Protein AF-A0A0C2EZN5-F1 (afdb_monomer)

Nearest PDB structures (foldseek):
  2e45-assembly1_A  TM=4.827E-01  e=3.409E+00  Homo sapiens
  6jx3-assembly1_B  TM=3.796E-01  e=2.024E+00  Thermobifida fusca
  4kh5-assembly1_B-2  TM=3.947E-01  e=2.992E+00  Toxoplasma gondii

Mean predicted aligned error: 8.69 Å

pLDDT: mean 83.71, std 19.81, range [37.84, 98.38]

Organism: NCBI:txid226910

InterPro domains:
  IPR025427 Protein of unknown function DUF4160 [PF13711] (11-66)

Radius of gyration: 15.5 Å; Cα contacts (8 Å, |Δi|>4): 72; chains: 1; bounding box: 37×45×31 Å

Sequence (72 aa):
MSETGKSKSTHDDHVPPHFHVQTPDGESLVLIEGLGVLGRGANPKSLKAALLWARANIAELWRVWNEQNRRT

Secondary structure (DSSP, 8-state):
----------S---PPSEEEEEETTEEEEEETTTT-EESS-S-HHHHHHHHHHHHHSHHHHHHHHHHHT---

Solvent-accessible surface area (backbone atoms only — not comparable to full-atom values): 4571 Å² total; per-residue (Å²): 136,88,80,82,84,68,87,81,82,62,102,64,86,68,76,70,65,58,48,78,43,79,43,100,74,27,54,21,40,27,29,64,70,91,61,46,70,54,74,84,24,33,50,70,67,60,47,52,52,52,54,56,52,43,70,79,38,51,70,57,54,52,52,53,51,53,60,72,67,54,85,126

Structure (mmCIF, N/CA/C/O backbone):
data_AF-A0A0C2EZN5-F1
#
_entry.id   AF-A0A0C2EZN5-F1
#
loop_
_atom_site.group_PDB
_atom_site.id
_atom_site.type_symbol
_atom_site.label_atom_id
_atom_site.label_alt_id
_atom_site.label_comp_id
_atom_site.label_asym_id
_atom_site.label_entity_id
_atom_site.label_seq_id
_atom_site.pdbx_PDB_ins_code
_atom_site.Cartn_x
_atom_site.Cartn_y
_atom_s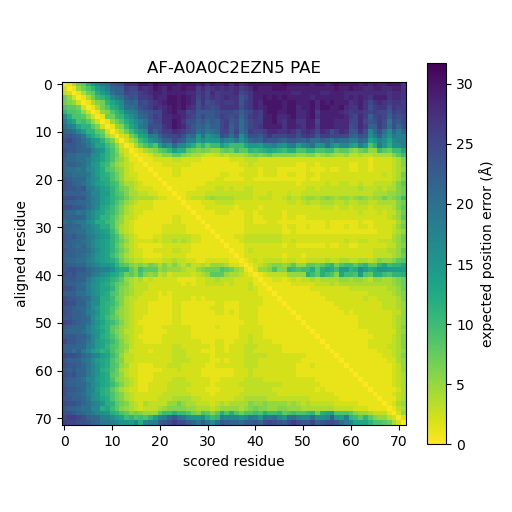ite.C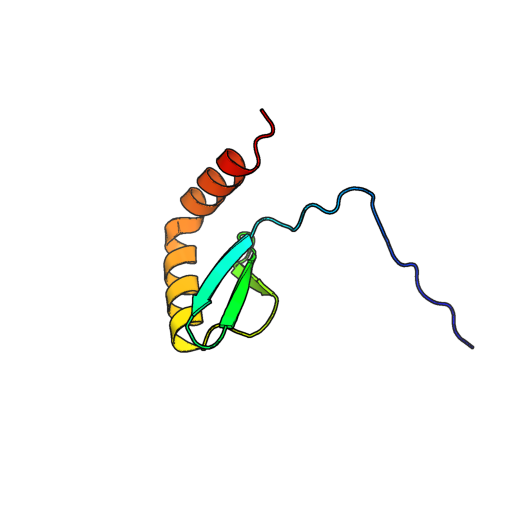artn_z
_atom_site.occupancy
_atom_site.B_iso_or_equiv
_atom_site.auth_seq_id
_atom_site.auth_comp_id
_atom_site.auth_asym_id
_atom_site.auth_atom_id
_atom_site.pdbx_PDB_model_num
ATOM 1 N N . MET A 1 1 ? -5.904 -36.075 19.863 1.00 37.84 1 MET A N 1
ATOM 2 C CA . MET A 1 1 ? -4.549 -35.782 20.370 1.00 37.84 1 MET A CA 1
ATOM 3 C C . MET A 1 1 ? -3.789 -35.122 19.243 1.00 37.84 1 MET A C 1
ATOM 5 O O . MET A 1 1 ? -3.915 -35.549 18.105 1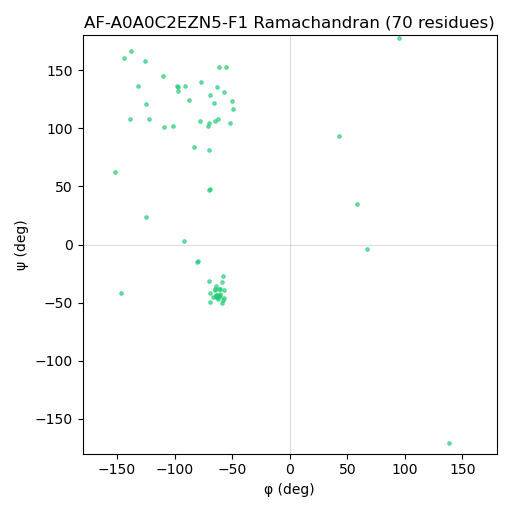.00 37.84 1 MET A O 1
ATOM 9 N N . SER A 1 2 ? -3.175 -33.999 19.571 1.00 42.53 2 SER A N 1
ATOM 10 C CA . SER A 1 2 ? -2.644 -32.987 18.671 1.00 42.53 2 SER A CA 1
ATOM 11 C C . SER A 1 2 ? -1.318 -33.428 18.060 1.00 42.53 2 SER A C 1
ATOM 13 O O . SER A 1 2 ? -0.463 -33.911 18.793 1.00 42.53 2 SER A O 1
ATOM 15 N N . GLU A 1 3 ? -1.102 -33.152 16.777 1.00 40.94 3 GLU A N 1
ATOM 16 C CA . GLU A 1 3 ? 0.246 -32.886 16.276 1.00 40.94 3 GLU A CA 1
ATOM 17 C C . GLU A 1 3 ? 0.261 -31.508 15.623 1.00 40.94 3 GLU A C 1
ATOM 19 O O . GLU A 1 3 ? -0.350 -31.230 14.592 1.00 40.94 3 GLU A O 1
ATOM 24 N N . THR A 1 4 ? 0.917 -30.614 16.345 1.00 50.31 4 THR A N 1
ATOM 25 C CA . THR A 1 4 ? 1.183 -29.219 16.053 1.00 50.31 4 THR A CA 1
ATOM 26 C C . THR A 1 4 ? 2.081 -29.149 14.819 1.00 50.31 4 THR A C 1
ATOM 28 O O . THR A 1 4 ? 3.272 -29.456 14.875 1.00 50.31 4 THR A O 1
ATOM 31 N N . GLY A 1 5 ? 1.510 -28.749 13.684 1.00 44.09 5 GLY A N 1
ATOM 32 C CA . GLY A 1 5 ? 2.240 -28.513 12.443 1.00 44.09 5 GLY A CA 1
ATOM 33 C C . GLY A 1 5 ? 3.117 -27.265 12.527 1.00 44.09 5 GLY A C 1
ATOM 34 O O . GLY A 1 5 ? 2.726 -26.202 12.069 1.00 44.09 5 GLY A O 1
ATOM 35 N N . LYS A 1 6 ? 4.296 -27.429 13.133 1.00 44.72 6 LYS A N 1
ATOM 36 C CA . LYS A 1 6 ? 5.576 -26.788 12.800 1.00 44.72 6 LYS A CA 1
ATOM 37 C C . LYS A 1 6 ? 5.518 -25.288 12.462 1.00 44.72 6 LYS A C 1
ATOM 39 O O . LYS A 1 6 ? 5.398 -24.883 11.309 1.00 44.72 6 LYS A O 1
ATOM 44 N N . SER A 1 7 ? 5.742 -24.469 13.486 1.00 48.91 7 SER A N 1
ATOM 45 C CA . SER A 1 7 ? 6.223 -23.093 13.369 1.00 48.91 7 SER A CA 1
ATOM 46 C C . SER A 1 7 ? 7.486 -23.051 12.499 1.00 48.91 7 SER A C 1
ATOM 48 O O . SER A 1 7 ? 8.574 -23.447 12.919 1.00 48.91 7 SER A O 1
ATOM 50 N N . LYS A 1 8 ? 7.345 -22.581 11.256 1.00 47.53 8 LYS A N 1
ATOM 51 C CA . LYS A 1 8 ? 8.476 -22.274 10.380 1.00 47.53 8 LYS A CA 1
ATOM 52 C C . LYS A 1 8 ? 8.981 -20.873 10.721 1.00 47.53 8 LYS A C 1
ATOM 54 O O . LYS A 1 8 ? 8.590 -19.900 10.096 1.00 47.53 8 LYS A O 1
ATOM 59 N N . SER A 1 9 ? 9.833 -20.793 11.740 1.00 48.03 9 SER A N 1
ATOM 60 C CA . SER A 1 9 ? 10.775 -19.684 11.878 1.00 48.03 9 SER A CA 1
ATOM 61 C C . SER A 1 9 ? 11.926 -19.964 10.915 1.00 48.03 9 SER A C 1
ATOM 63 O O . SER A 1 9 ? 12.703 -20.898 11.113 1.00 48.03 9 SER A O 1
ATOM 65 N N . THR A 1 10 ? 11.980 -19.223 9.812 1.00 41.84 10 THR A N 1
ATOM 66 C CA . THR A 1 10 ? 13.215 -19.059 9.045 1.00 41.84 10 THR A CA 1
ATOM 67 C C . THR A 1 10 ? 13.844 -17.756 9.492 1.00 41.84 10 THR A C 1
ATOM 69 O O . THR A 1 10 ? 13.149 -16.766 9.671 1.00 41.84 10 THR A O 1
ATOM 72 N N . HIS A 1 11 ? 15.150 -17.796 9.708 1.00 41.22 11 HIS A N 1
ATOM 73 C CA . HIS A 1 11 ? 16.022 -16.759 10.250 1.00 41.22 11 H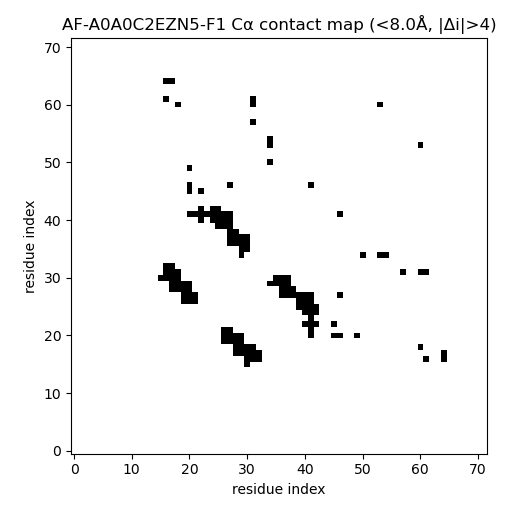IS A CA 1
ATOM 74 C C . HIS A 1 11 ? 16.216 -15.573 9.279 1.00 41.22 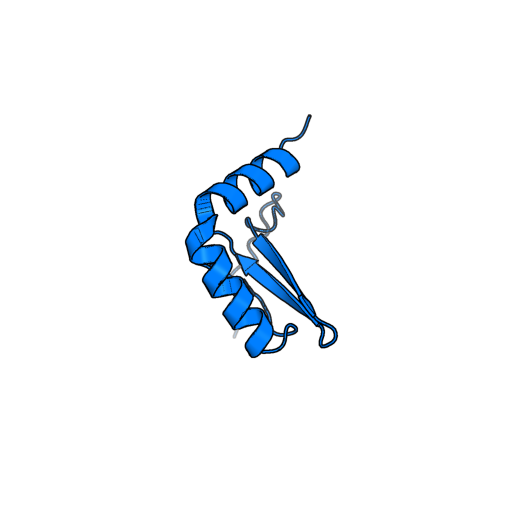11 HIS A C 1
ATOM 76 O O . HIS A 1 11 ? 17.332 -15.151 8.996 1.00 41.22 11 HIS A O 1
ATOM 82 N N . ASP A 1 12 ? 15.104 -15.097 8.732 1.00 49.66 12 ASP A N 1
ATOM 83 C CA . ASP A 1 12 ? 14.977 -14.098 7.686 1.00 49.66 12 ASP A CA 1
ATOM 84 C C . ASP A 1 12 ? 13.622 -13.398 7.891 1.00 49.66 12 ASP A C 1
ATOM 86 O O . ASP A 1 12 ? 12.694 -13.543 7.097 1.00 49.66 12 ASP A O 1
ATOM 90 N N . ASP A 1 13 ? 13.460 -12.721 9.038 1.00 50.91 13 ASP A N 1
ATOM 91 C CA . ASP A 1 13 ? 12.282 -11.900 9.380 1.00 50.91 13 ASP A CA 1
ATOM 92 C C . ASP A 1 13 ? 12.235 -10.631 8.504 1.00 50.91 13 ASP A C 1
ATOM 94 O O . ASP A 1 13 ? 12.076 -9.498 8.965 1.00 50.91 13 ASP A O 1
ATOM 98 N N . HIS A 1 14 ? 12.409 -10.797 7.197 1.00 63.91 14 HIS A N 1
ATOM 99 C CA . HIS A 1 14 ? 12.060 -9.773 6.243 1.00 63.91 14 HIS A CA 1
ATOM 100 C C . HIS A 1 14 ? 10.544 -9.705 6.190 1.00 63.91 14 HIS A C 1
ATOM 102 O O . HIS A 1 14 ? 9.871 -10.538 5.58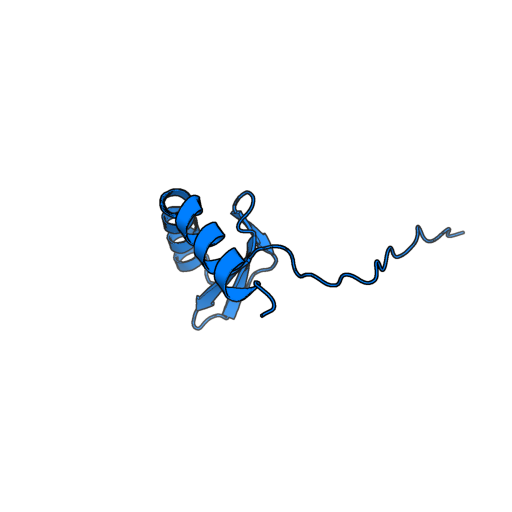2 1.00 63.91 14 HIS A O 1
ATOM 108 N N . VAL A 1 15 ? 10.004 -8.683 6.859 1.00 70.56 15 VAL A N 1
ATOM 109 C CA . VAL A 1 15 ? 8.629 -8.257 6.627 1.00 70.56 15 VAL A CA 1
ATOM 110 C C . VAL A 1 15 ? 8.482 -8.091 5.111 1.00 70.56 15 VAL A C 1
ATOM 112 O O . VAL A 1 15 ? 9.289 -7.369 4.513 1.00 70.56 15 VAL A O 1
ATOM 115 N N . PRO A 1 16 ? 7.522 -8.780 4.468 1.00 87.56 16 PRO A N 1
ATOM 116 C CA . PRO A 1 16 ? 7.383 -8.726 3.021 1.00 87.56 16 PRO A CA 1
ATOM 117 C C . PRO A 1 16 ? 7.229 -7.271 2.556 1.00 87.56 16 PRO A C 1
ATOM 119 O O . PRO A 1 16 ? 6.734 -6.441 3.329 1.00 87.56 16 PRO A O 1
ATOM 122 N N . PRO A 1 17 ? 7.627 -6.945 1.313 1.00 93.88 17 PRO A N 1
ATOM 123 C CA . PRO A 1 17 ? 7.500 -5.600 0.773 1.00 93.88 17 PRO A CA 1
ATOM 124 C C . PRO A 1 17 ? 6.102 -5.033 0.974 1.00 93.88 17 PRO A C 1
ATOM 126 O O . PRO A 1 17 ? 5.121 -5.577 0.465 1.00 93.88 17 PRO A O 1
ATOM 129 N N . HIS A 1 18 ? 6.009 -3.955 1.746 1.00 95.19 18 HIS A N 1
ATOM 130 C CA . HIS A 1 18 ? 4.741 -3.360 2.142 1.00 95.19 18 HIS A CA 1
ATOM 131 C C . HIS A 1 18 ? 4.847 -1.838 2.215 1.00 95.19 18 HIS A C 1
ATOM 133 O O . HIS A 1 18 ? 5.926 -1.269 2.338 1.00 95.19 18 HIS A O 1
ATOM 139 N N . PHE A 1 19 ? 3.709 -1.163 2.160 1.00 94.88 19 PHE A N 1
ATOM 140 C CA . PHE A 1 19 ? 3.605 0.250 2.495 1.00 94.88 19 PHE A CA 1
ATOM 141 C C . PHE A 1 19 ? 2.533 0.453 3.559 1.00 94.88 19 PHE A C 1
ATOM 143 O O . PHE A 1 19 ? 1.653 -0.387 3.764 1.00 94.88 19 PHE A O 1
ATOM 150 N N . HIS A 1 20 ? 2.639 1.570 4.267 1.00 95.06 20 HIS A N 1
ATOM 151 C CA . HIS A 1 20 ? 1.760 1.901 5.377 1.00 95.06 20 HIS A CA 1
ATOM 152 C C . HIS A 1 20 ? 0.666 2.846 4.892 1.00 95.06 20 HIS A C 1
ATOM 154 O O . HIS A 1 20 ? 0.926 3.807 4.169 1.00 95.06 20 HIS A O 1
ATOM 160 N N . VAL A 1 21 ? -0.565 2.588 5.315 1.00 96.25 21 VAL A N 1
ATOM 161 C CA . VAL A 1 21 ? -1.681 3.525 5.204 1.00 96.25 21 VAL A CA 1
ATOM 162 C C . VAL A 1 21 ? -1.993 4.001 6.611 1.00 96.25 21 VAL A C 1
ATOM 164 O O . VAL A 1 21 ? -2.620 3.282 7.386 1.00 96.25 21 VAL A O 1
ATOM 167 N N . GLN A 1 22 ? -1.532 5.203 6.941 1.00 95.50 22 GLN A N 1
ATOM 168 C CA . GLN A 1 22 ? -1.743 5.814 8.249 1.00 95.50 22 GLN A CA 1
ATOM 169 C C . GLN A 1 22 ? -2.934 6.771 8.207 1.00 95.50 22 GLN A C 1
ATOM 171 O O . GLN A 1 22 ? -3.070 7.600 7.306 1.00 95.50 22 GLN A O 1
ATOM 176 N N . THR A 1 23 ? -3.817 6.640 9.190 1.00 94.31 23 THR A N 1
ATOM 177 C CA . THR A 1 23 ? -4.985 7.503 9.392 1.00 94.31 23 THR A CA 1
ATOM 178 C C . THR A 1 23 ? -5.133 7.817 10.882 1.00 94.31 23 THR A C 1
ATOM 180 O O . THR A 1 23 ? -4.536 7.112 11.696 1.00 94.31 23 THR A O 1
ATOM 183 N N . PRO A 1 24 ? -5.959 8.805 11.277 1.00 95.06 24 PRO A N 1
ATOM 184 C CA . PRO A 1 24 ? -6.267 9.032 12.691 1.00 95.06 24 PRO A CA 1
ATOM 185 C C . PRO A 1 24 ? -6.877 7.811 13.396 1.00 95.06 24 PRO A C 1
ATOM 187 O O . PRO A 1 24 ? -6.709 7.657 14.600 1.00 95.06 24 PRO A O 1
ATOM 190 N N . ASP A 1 25 ? -7.559 6.941 12.645 1.00 92.06 25 ASP A N 1
ATOM 191 C CA . ASP A 1 25 ? -8.215 5.736 13.167 1.00 92.06 25 ASP A CA 1
ATOM 192 C C . ASP A 1 25 ? -7.232 4.575 13.395 1.00 92.06 25 ASP A C 1
ATOM 194 O O . ASP A 1 25 ? -7.555 3.600 14.072 1.00 92.06 25 ASP A O 1
ATOM 198 N N . GLY A 1 26 ? -6.025 4.682 12.834 1.00 94.31 26 GLY A N 1
ATOM 199 C CA . GLY A 1 26 ? -4.980 3.676 12.936 1.00 94.31 26 GLY A CA 1
ATOM 200 C C . GLY A 1 26 ? -4.239 3.434 11.626 1.00 94.31 26 GLY A C 1
ATOM 201 O O . GLY A 1 26 ? -4.403 4.145 10.626 1.00 94.31 26 GLY A O 1
ATOM 202 N N . GLU A 1 27 ? -3.415 2.390 11.654 1.00 95.62 27 GLU A N 1
ATOM 203 C CA . GLU A 1 27 ? -2.514 1.997 10.575 1.00 95.62 27 GLU A CA 1
ATOM 204 C C . GLU A 1 27 ? -2.965 0.692 9.912 1.00 95.62 27 GLU A C 1
ATOM 206 O O . GLU A 1 27 ? -3.517 -0.217 10.535 1.00 95.62 27 GLU A O 1
ATOM 211 N N . SER A 1 28 ? -2.750 0.587 8.607 1.00 95.06 28 SER A N 1
ATOM 212 C CA . SER A 1 28 ? -2.847 -0.682 7.891 1.00 95.06 28 SER A CA 1
ATOM 213 C C . SER A 1 28 ? -1.634 -0.879 7.010 1.00 95.06 28 SER A C 1
ATOM 215 O O . SER A 1 28 ? -1.211 0.042 6.314 1.00 95.06 28 SER A O 1
ATOM 217 N N . LEU A 1 29 ? -1.104 -2.096 7.024 1.00 95.19 29 LEU A N 1
ATOM 218 C CA . LEU A 1 29 ? -0.018 -2.488 6.146 1.00 95.19 29 LEU A CA 1
ATOM 219 C C . LEU A 1 29 ? -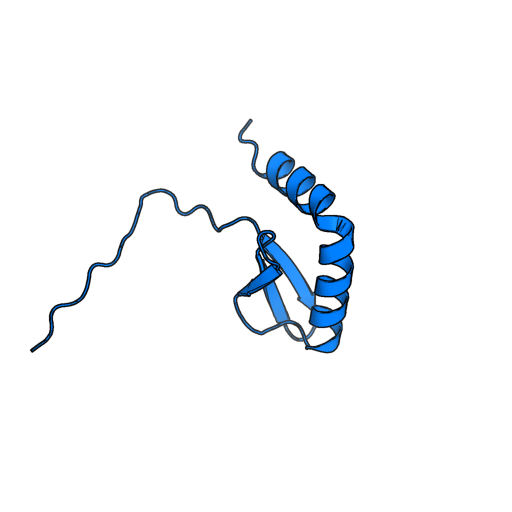0.621 -3.060 4.870 1.00 95.19 29 LEU A C 1
ATOM 221 O O . LEU A 1 29 ? -1.583 -3.829 4.908 1.00 95.19 29 LEU A O 1
ATOM 225 N N . VAL A 1 30 ? -0.066 -2.682 3.731 1.00 96.19 30 VAL A N 1
ATOM 226 C CA . VAL A 1 30 ? -0.492 -3.185 2.430 1.00 96.19 30 VAL A CA 1
ATOM 227 C C . VAL A 1 30 ? 0.723 -3.762 1.738 1.00 96.19 30 VAL A C 1
ATOM 229 O O . VAL A 1 30 ? 1.697 -3.050 1.508 1.00 96.19 30 VAL A O 1
ATOM 232 N N . LEU A 1 31 ? 0.667 -5.049 1.405 1.00 96.31 31 LEU A N 1
ATOM 233 C CA . LEU A 1 31 ? 1.673 -5.702 0.581 1.00 96.31 31 LEU A CA 1
ATOM 234 C C . LEU A 1 31 ? 1.786 -4.964 -0.750 1.00 96.31 31 LEU A C 1
ATOM 236 O O . LEU A 1 31 ? 0.778 -4.701 -1.402 1.00 96.31 31 LEU A O 1
ATOM 240 N N . ILE A 1 32 ? 3.004 -4.643 -1.172 1.00 96.56 32 ILE A N 1
ATOM 241 C CA . ILE A 1 32 ? 3.225 -4.085 -2.507 1.00 96.56 32 ILE A CA 1
ATO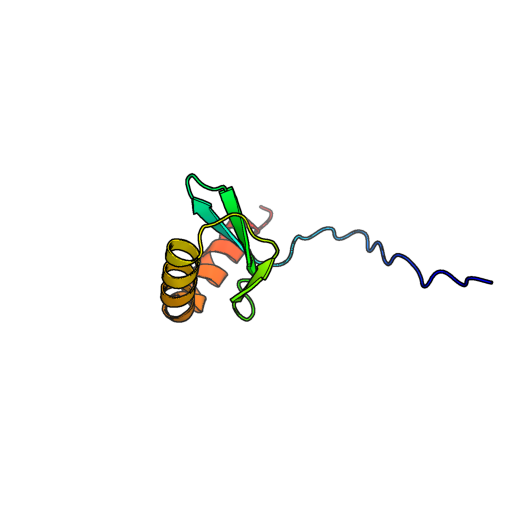M 242 C C . ILE A 1 32 ? 2.833 -5.152 -3.535 1.00 96.56 32 ILE A C 1
ATOM 244 O O . ILE A 1 32 ? 2.097 -4.868 -4.474 1.00 96.56 32 ILE A O 1
ATOM 248 N N . GLU A 1 33 ? 3.221 -6.410 -3.319 1.00 95.31 33 GLU A N 1
ATOM 249 C CA . GLU A 1 33 ? 2.745 -7.514 -4.148 1.00 95.31 33 GLU A CA 1
ATOM 250 C C . GLU A 1 33 ? 1.233 -7.737 -3.968 1.00 95.31 33 GLU A C 1
ATOM 252 O O . GLU A 1 33 ? 0.735 -7.973 -2.867 1.00 95.31 33 GLU A O 1
ATOM 257 N N . GLY A 1 34 ? 0.478 -7.642 -5.066 1.00 94.75 34 GLY A N 1
ATOM 258 C CA . GLY A 1 34 ? -0.956 -7.952 -5.095 1.00 94.75 34 GLY A CA 1
ATOM 259 C C . GLY A 1 34 ? -1.866 -7.006 -4.300 1.00 94.75 34 GLY A C 1
ATOM 260 O O . GLY A 1 34 ? -3.085 -7.154 -4.378 1.00 94.75 34 GLY A O 1
ATOM 261 N N . LEU A 1 35 ? -1.316 -6.019 -3.579 1.00 96.75 35 LEU A N 1
ATOM 262 C CA . LEU A 1 35 ? -2.063 -5.061 -2.754 1.00 96.75 35 LEU A CA 1
ATOM 263 C C . LEU A 1 35 ? -2.922 -5.722 -1.666 1.00 96.75 35 LEU A C 1
ATOM 265 O O . LEU A 1 35 ? -4.009 -5.242 -1.328 1.00 96.75 35 LEU A O 1
ATOM 269 N N . GLY A 1 36 ? -2.427 -6.832 -1.113 1.00 96.06 36 GLY A N 1
ATOM 270 C CA . GLY A 1 36 ? -3.045 -7.521 0.015 1.00 96.06 36 GLY A CA 1
ATOM 271 C C . GLY A 1 36 ? -2.934 -6.700 1.299 1.00 96.06 36 GLY A C 1
ATOM 272 O O . GLY A 1 36 ? -1.849 -6.263 1.668 1.00 96.06 36 GLY A O 1
ATOM 273 N N . VAL A 1 37 ? -4.050 -6.489 1.995 1.00 95.06 37 VAL A N 1
ATOM 274 C CA . VAL A 1 37 ? -4.070 -5.724 3.251 1.00 95.06 37 VAL A CA 1
ATOM 275 C C . VAL A 1 37 ? -3.793 -6.656 4.429 1.00 95.06 37 VAL A C 1
ATOM 277 O O . VAL A 1 37 ? -4.515 -7.633 4.635 1.00 95.06 37 VAL A O 1
ATOM 280 N N . LEU A 1 38 ? -2.776 -6.329 5.221 1.00 89.31 38 LEU A N 1
ATOM 281 C CA . LEU A 1 38 ? -2.431 -7.002 6.467 1.00 89.31 38 LEU A CA 1
ATOM 282 C C . LEU A 1 38 ? -2.938 -6.148 7.640 1.00 89.31 38 LEU A C 1
ATOM 284 O O . LEU A 1 38 ? -2.349 -5.129 7.999 1.00 89.31 38 LEU A O 1
ATOM 288 N N . GLY A 1 39 ? -4.065 -6.559 8.224 1.00 81.44 39 GLY A N 1
ATOM 289 C CA . GLY A 1 39 ? -4.694 -5.882 9.363 1.00 81.44 39 GLY A CA 1
ATOM 290 C C . GLY A 1 39 ? -5.791 -4.878 8.990 1.00 81.44 39 GLY A C 1
ATOM 291 O O . GLY A 1 39 ? -6.129 -4.681 7.823 1.00 81.44 39 GLY A O 1
ATOM 292 N N . ARG A 1 40 ? -6.414 -4.281 10.011 1.00 78.19 40 ARG A N 1
ATOM 293 C CA . ARG A 1 40 ? -7.471 -3.270 9.868 1.00 78.19 40 ARG A CA 1
ATOM 294 C C . ARG A 1 40 ? -7.245 -2.175 10.904 1.00 78.19 40 ARG A C 1
ATOM 296 O O . ARG A 1 40 ? -7.463 -2.409 12.086 1.00 78.19 40 ARG A O 1
ATOM 303 N N . GLY A 1 41 ? -6.820 -1.006 10.445 1.00 88.75 41 GLY A N 1
ATOM 304 C CA . GLY A 1 41 ? -6.644 0.185 11.280 1.00 88.75 41 GLY A CA 1
ATOM 305 C C . GLY A 1 41 ? -6.946 1.464 10.509 1.00 88.75 41 GLY A C 1
ATOM 306 O O . GLY A 1 41 ? -7.690 2.306 10.993 1.00 88.75 41 GLY A O 1
ATOM 307 N N . ALA A 1 42 ? -6.498 1.567 9.256 1.00 93.19 42 ALA A N 1
ATOM 308 C CA . ALA A 1 42 ? -6.942 2.631 8.370 1.00 93.19 42 ALA A CA 1
ATOM 309 C C . ALA A 1 42 ? -8.446 2.524 8.094 1.00 93.19 42 ALA A C 1
ATOM 311 O O . ALA A 1 42 ? -8.952 1.443 7.764 1.00 93.19 42 ALA A O 1
ATOM 312 N N . ASN A 1 43 ? -9.166 3.648 8.151 1.00 94.75 43 ASN A N 1
ATOM 313 C CA . ASN A 1 43 ? -10.577 3.628 7.778 1.00 94.75 43 ASN A CA 1
ATOM 314 C C . ASN A 1 43 ? -10.779 3.216 6.303 1.00 94.75 43 ASN A C 1
ATOM 316 O O . ASN A 1 43 ? -9.919 3.469 5.447 1.00 94.75 43 ASN A O 1
ATOM 320 N N . PRO A 1 44 ? -11.943 2.625 5.962 1.00 94.25 44 PRO A N 1
ATOM 321 C CA . PRO A 1 44 ? -12.178 2.062 4.633 1.00 94.25 44 PRO A CA 1
ATOM 322 C C . PRO A 1 44 ? -12.044 3.063 3.480 1.00 94.25 44 PRO A C 1
ATOM 324 O O . PRO A 1 44 ? -11.637 2.683 2.381 1.00 94.25 44 PRO A O 1
ATOM 327 N N . LYS A 1 45 ? -12.382 4.341 3.706 1.00 95.88 45 LYS A N 1
ATOM 328 C CA . LYS A 1 45 ? -12.320 5.382 2.672 1.00 95.88 45 LYS A CA 1
ATOM 329 C C . LYS A 1 45 ? -10.869 5.691 2.307 1.00 95.88 45 LYS A C 1
ATOM 331 O O . LYS A 1 45 ? -10.528 5.668 1.123 1.00 95.88 45 LYS A O 1
ATOM 336 N N . SER A 1 46 ? -10.024 5.927 3.308 1.00 95.88 46 SER A N 1
ATOM 337 C CA . SER A 1 46 ? -8.594 6.179 3.116 1.00 95.88 46 SER A CA 1
ATOM 338 C C . SER A 1 46 ? -7.882 4.961 2.536 1.00 95.88 46 SER A C 1
ATOM 340 O O . SER A 1 46 ? -7.143 5.092 1.563 1.00 95.88 46 SER A O 1
ATOM 342 N N . LEU A 1 47 ? -8.175 3.761 3.050 1.00 96.56 47 LEU A N 1
ATOM 343 C CA . LEU A 1 47 ? -7.598 2.522 2.527 1.00 96.56 47 LEU A CA 1
ATOM 344 C C . LEU A 1 47 ? -7.964 2.304 1.050 1.00 96.56 47 LEU A C 1
ATOM 346 O O . LEU A 1 47 ? -7.102 1.980 0.237 1.00 96.56 47 LEU A O 1
ATOM 350 N N . LYS A 1 48 ? -9.222 2.552 0.660 1.00 97.00 48 LYS A N 1
ATOM 351 C CA . LYS A 1 48 ? -9.647 2.463 -0.744 1.00 97.00 48 LYS A CA 1
ATOM 352 C C . LYS A 1 48 ? -8.898 3.453 -1.639 1.00 97.00 48 LYS A C 1
ATOM 354 O O . LYS A 1 48 ? -8.478 3.069 -2.731 1.00 97.00 48 LYS A O 1
ATOM 359 N N . ALA A 1 49 ? -8.738 4.702 -1.198 1.00 97.75 49 ALA A N 1
ATOM 360 C CA . ALA A 1 49 ? -8.003 5.718 -1.949 1.00 97.75 49 ALA A CA 1
ATOM 361 C C . ALA A 1 49 ? -6.525 5.328 -2.125 1.00 97.75 49 ALA A C 1
ATOM 363 O O . ALA A 1 49 ? -6.013 5.370 -3.244 1.00 97.75 49 ALA A O 1
ATOM 364 N N . ALA A 1 50 ? -5.881 4.852 -1.057 1.00 97.31 50 ALA A N 1
ATOM 365 C CA . ALA A 1 50 ? -4.502 4.375 -1.097 1.00 97.31 50 ALA A CA 1
ATOM 366 C C . ALA A 1 50 ? -4.328 3.185 -2.055 1.00 97.31 50 ALA A C 1
ATOM 368 O O . ALA A 1 50 ? -3.421 3.192 -2.880 1.00 97.31 50 ALA A O 1
ATOM 369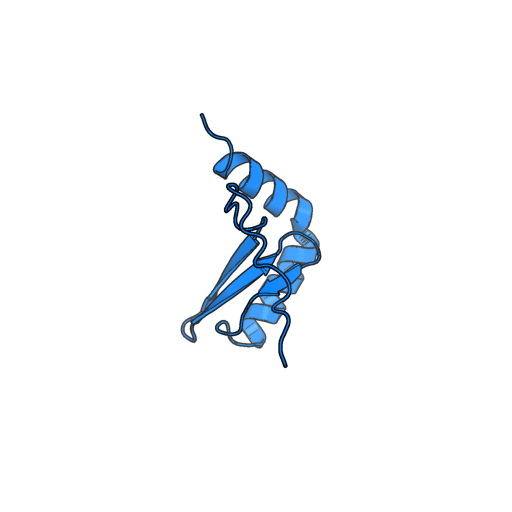 N N . LEU A 1 51 ? -5.235 2.200 -2.027 1.00 97.75 51 LEU A N 1
ATOM 370 C CA . LEU A 1 51 ? -5.190 1.050 -2.939 1.00 97.75 51 LEU A CA 1
ATOM 371 C C . LEU A 1 51 ? -5.388 1.448 -4.410 1.00 97.75 51 LEU A C 1
ATOM 373 O O . LEU A 1 51 ? -4.803 0.833 -5.299 1.00 97.75 51 LEU A O 1
ATOM 377 N N . LEU A 1 52 ? -6.228 2.450 -4.692 1.00 98.38 52 LEU A N 1
ATOM 378 C CA . LEU A 1 52 ? -6.400 2.974 -6.051 1.00 98.38 52 LEU A CA 1
ATOM 379 C C . LEU A 1 52 ? -5.134 3.670 -6.546 1.00 98.38 52 LEU A C 1
ATOM 381 O O . LEU A 1 52 ? -4.698 3.402 -7.663 1.00 98.38 52 LEU A O 1
ATOM 385 N N . TRP A 1 53 ? -4.527 4.508 -5.707 1.00 98.19 53 TRP A N 1
ATOM 386 C CA . TRP A 1 53 ? -3.258 5.148 -6.030 1.00 98.19 53 TRP A CA 1
ATOM 387 C C . TRP A 1 53 ? -2.140 4.112 -6.225 1.00 98.19 53 TRP A C 1
ATOM 389 O O . TRP A 1 53 ? -1.439 4.158 -7.233 1.00 98.19 53 TRP A O 1
ATOM 399 N N . ALA A 1 54 ? -2.028 3.121 -5.336 1.00 98.19 54 ALA A N 1
ATOM 400 C CA . ALA A 1 54 ? -0.987 2.096 -5.394 1.00 98.19 54 ALA A CA 1
ATOM 401 C C . ALA A 1 54 ? -1.050 1.262 -6.682 1.00 98.19 54 ALA A C 1
ATOM 403 O O . ALA A 1 54 ? -0.015 0.978 -7.279 1.00 98.19 54 ALA A O 1
ATOM 404 N N . ARG A 1 55 ? -2.257 0.941 -7.177 1.00 97.94 55 ARG A N 1
ATOM 405 C CA . ARG A 1 55 ? -2.430 0.257 -8.474 1.00 97.94 55 ARG A CA 1
ATOM 406 C C . ARG A 1 55 ? -1.802 1.024 -9.636 1.00 97.94 55 ARG A C 1
ATOM 408 O O . ARG A 1 55 ? -1.221 0.402 -10.517 1.00 97.94 55 ARG A O 1
ATOM 415 N N . ALA A 1 56 ? -1.908 2.350 -9.633 1.00 97.94 56 ALA A N 1
ATOM 416 C CA . ALA A 1 56 ? -1.329 3.193 -10.675 1.00 97.94 56 ALA A CA 1
ATOM 417 C C . ALA A 1 56 ? 0.181 3.446 -10.486 1.00 97.94 56 ALA A C 1
ATOM 419 O O . ALA A 1 56 ? 0.840 3.883 -11.423 1.00 97.94 56 ALA A O 1
ATOM 420 N N . ASN A 1 57 ? 0.733 3.168 -9.298 1.00 98.31 57 ASN A N 1
ATOM 421 C CA . ASN A 1 57 ? 2.096 3.548 -8.900 1.00 98.31 57 ASN A CA 1
ATOM 422 C C . ASN A 1 57 ? 2.944 2.349 -8.439 1.00 98.31 57 ASN A C 1
ATOM 424 O O . ASN A 1 57 ? 3.908 2.506 -7.692 1.00 98.31 57 ASN A O 1
ATOM 428 N N . ILE A 1 58 ? 2.605 1.137 -8.885 1.00 97.31 58 ILE A N 1
ATOM 429 C CA . ILE A 1 58 ? 3.230 -0.093 -8.383 1.00 97.31 58 ILE A CA 1
ATOM 430 C C . ILE A 1 58 ? 4.746 -0.138 -8.620 1.00 97.31 58 ILE A C 1
ATOM 432 O O . ILE A 1 58 ? 5.500 -0.566 -7.751 1.00 97.31 58 ILE A O 1
ATOM 436 N N . ALA A 1 59 ? 5.202 0.352 -9.776 1.00 97.25 59 ALA A N 1
ATOM 437 C CA . ALA A 1 59 ? 6.620 0.395 -10.120 1.00 97.25 59 ALA A CA 1
ATOM 438 C C . ALA A 1 59 ? 7.402 1.337 -9.191 1.00 97.25 59 ALA A C 1
ATOM 440 O O . ALA A 1 59 ? 8.516 1.018 -8.781 1.00 97.25 59 ALA A O 1
ATOM 441 N N . GLU A 1 60 ? 6.794 2.465 -8.820 1.00 97.69 60 GLU A N 1
ATOM 442 C CA . GLU A 1 60 ? 7.400 3.438 -7.914 1.00 97.69 60 GLU A CA 1
ATOM 443 C C . GLU A 1 60 ? 7.507 2.884 -6.491 1.00 97.69 60 GLU A C 1
ATOM 445 O O . GLU A 1 60 ? 8.558 3.003 -5.864 1.00 97.69 60 GLU A O 1
ATOM 450 N N . LEU A 1 61 ? 6.466 2.198 -6.009 1.00 97.31 61 LEU A N 1
ATOM 451 C CA . LEU A 1 61 ? 6.493 1.525 -4.708 1.00 97.31 61 LEU A CA 1
ATOM 452 C C . LEU A 1 61 ? 7.638 0.510 -4.614 1.00 97.31 61 LEU A C 1
ATOM 454 O O . LEU A 1 61 ? 8.391 0.524 -3.642 1.00 97.31 61 LEU A O 1
ATOM 458 N N . TRP A 1 62 ? 7.816 -0.325 -5.640 1.00 95.94 62 TRP A N 1
ATOM 459 C CA . TRP A 1 62 ? 8.932 -1.272 -5.701 1.00 95.94 62 TRP A CA 1
ATOM 460 C C . TRP A 1 62 ? 10.292 -0.581 -5.740 1.00 95.94 62 TRP A C 1
ATOM 462 O O . TRP A 1 62 ? 11.214 -1.002 -5.043 1.00 95.94 62 TRP A O 1
ATOM 472 N N . ARG A 1 63 ? 10.427 0.485 -6.536 1.00 96.19 63 ARG A N 1
ATOM 473 C CA . ARG A 1 63 ? 11.671 1.253 -6.634 1.00 96.19 63 ARG A CA 1
ATOM 474 C C . ARG A 1 63 ? 12.073 1.825 -5.275 1.00 96.19 63 ARG A C 1
ATOM 476 O O . ARG A 1 63 ? 13.210 1.632 -4.856 1.00 96.19 63 ARG A O 1
ATOM 483 N N . VAL A 1 64 ? 11.145 2.495 -4.588 1.00 94.50 64 VAL A N 1
ATOM 484 C CA . VAL A 1 64 ? 11.387 3.097 -3.268 1.00 94.50 64 VAL A CA 1
ATOM 485 C C . VAL A 1 64 ? 11.686 2.026 -2.225 1.00 94.50 64 VAL A C 1
ATOM 487 O O . VAL A 1 64 ? 12.658 2.164 -1.486 1.00 94.50 64 VAL A O 1
ATOM 490 N N . TRP A 1 65 ? 10.912 0.937 -2.198 1.00 93.12 65 TRP A N 1
ATOM 491 C CA . TRP A 1 65 ? 11.150 -0.168 -1.272 1.00 93.12 65 TRP A CA 1
ATOM 492 C C . TRP A 1 65 ? 12.554 -0.757 -1.438 1.00 93.12 65 TRP A C 1
ATOM 494 O O . TRP A 1 65 ? 13.268 -0.940 -0.453 1.00 93.12 65 TRP A O 1
ATOM 504 N N . ASN A 1 66 ? 12.967 -1.030 -2.677 1.00 91.88 66 ASN A N 1
ATOM 505 C CA . ASN A 1 66 ? 14.283 -1.594 -2.964 1.00 91.88 66 ASN A CA 1
ATOM 506 C C . ASN A 1 66 ? 15.415 -0.634 -2.592 1.00 91.88 66 ASN A C 1
ATOM 508 O O . ASN A 1 66 ? 16.426 -1.085 -2.066 1.00 91.88 66 ASN A O 1
ATOM 512 N N . GLU A 1 67 ? 15.240 0.667 -2.834 1.00 92.12 67 GLU A N 1
ATOM 513 C CA . GLU A 1 67 ? 16.220 1.684 -2.445 1.00 92.12 67 GLU A CA 1
ATOM 514 C C . GLU A 1 67 ? 16.402 1.726 -0.923 1.00 92.12 67 GLU A C 1
ATOM 516 O O . GLU A 1 67 ? 17.523 1.676 -0.429 1.00 92.12 67 GLU A O 1
ATOM 521 N N . GLN A 1 68 ? 15.301 1.739 -0.169 1.00 88.06 68 GLN A N 1
ATOM 522 C CA . GLN A 1 68 ? 15.333 1.822 1.294 1.00 88.06 68 GLN A CA 1
ATOM 523 C C . GLN A 1 68 ? 15.854 0.547 1.965 1.00 88.06 68 GLN A C 1
ATOM 525 O O . GLN A 1 68 ? 16.470 0.616 3.025 1.00 88.06 68 GLN A O 1
ATOM 530 N N . ASN A 1 69 ? 15.614 -0.618 1.361 1.00 85.75 69 ASN A N 1
ATOM 531 C CA . ASN A 1 69 ? 16.060 -1.906 1.896 1.00 85.75 69 ASN A CA 1
ATOM 532 C C . ASN A 1 69 ? 17.430 -2.340 1.365 1.00 85.75 69 ASN A C 1
ATOM 534 O O . ASN A 1 69 ? 17.916 -3.424 1.707 1.00 85.75 69 ASN A O 1
ATOM 538 N N . ARG A 1 70 ? 18.084 -1.511 0.545 1.00 82.94 70 ARG A N 1
ATOM 539 C CA . ARG A 1 70 ? 19.453 -1.762 0.119 1.00 82.94 70 ARG A CA 1
ATOM 540 C C . ARG A 1 70 ? 20.374 -1.550 1.319 1.00 82.94 70 ARG A C 1
ATOM 542 O O . ARG A 1 70 ? 20.641 -0.425 1.723 1.00 82.94 70 ARG A O 1
ATOM 549 N N . ARG A 1 71 ? 20.852 -2.649 1.904 1.00 64.44 71 ARG A N 1
ATOM 550 C CA . ARG A 1 71 ? 21.923 -2.617 2.908 1.00 64.44 71 ARG A CA 1
ATOM 551 C C . ARG A 1 71 ? 23.176 -2.049 2.230 1.00 64.44 71 ARG A C 1
ATOM 553 O O . ARG A 1 71 ? 23.729 -2.712 1.354 1.00 64.44 71 ARG A O 1
ATOM 560 N N . THR A 1 72 ? 23.556 -0.820 2.566 1.00 55.78 72 THR A N 1
ATOM 561 C CA . THR A 1 72 ? 24.880 -0.258 2.250 1.00 55.78 72 THR A CA 1
ATOM 562 C C . THR A 1 72 ? 25.922 -0.796 3.209 1.00 55.78 72 THR A C 1
ATOM 564 O O . THR A 1 72 ? 25.590 -0.857 4.416 1.00 55.78 72 THR A O 1
#

Foldseek 3Di:
DDDDPDDPDDPCPPPAQWDWQQDPQGIWTFHLPPRDIDDDRDDPVSSVVVSVVSVVCSVVSVVVSCVVPPDD